Protein AF-A0A952ZJH9-F1 (afdb_monomer)

Secondary structure (DSSP, 8-state):
--HHHHHH-HHHHHHHHHHHHTS---HHHHHHT--TTHHHHHHHGGG-----

Radius of gyration: 15.5 Å; Cα contacts (8 Å, |Δi|>4): 25; chains: 1; bounding box: 39×20×39 Å

pLDDT: mean 78.22, std 18.22, range [47.22, 95.69]

Mean predicted aligned error: 9.83 Å

Structure (mmCIF, N/CA/C/O backbone):
data_AF-A0A952ZJH9-F1
#
_entry.id   AF-A0A952ZJH9-F1
#
loop_
_atom_site.group_PDB
_atom_site.id
_atom_site.type_symbol
_atom_site.label_atom_id
_atom_site.label_alt_id
_atom_site.label_comp_id
_atom_site.label_asym_id
_atom_site.label_entity_id
_atom_site.label_seq_id
_atom_site.pdbx_PDB_ins_code
_atom_site.Cartn_x
_atom_site.Cartn_y
_atom_site.Cartn_z
_atom_site.occupancy
_atom_site.B_iso_or_equiv
_atom_site.auth_seq_id
_atom_site.auth_comp_id
_atom_site.auth_asym_id
_atom_site.auth_atom_id
_atom_site.pdbx_PDB_model_num
ATOM 1 N N . MET A 1 1 ? 6.469 5.106 8.229 1.00 63.41 1 MET A N 1
ATOM 2 C CA . MET A 1 1 ? 6.358 4.164 7.092 1.00 63.41 1 MET A CA 1
ATOM 3 C C . MET A 1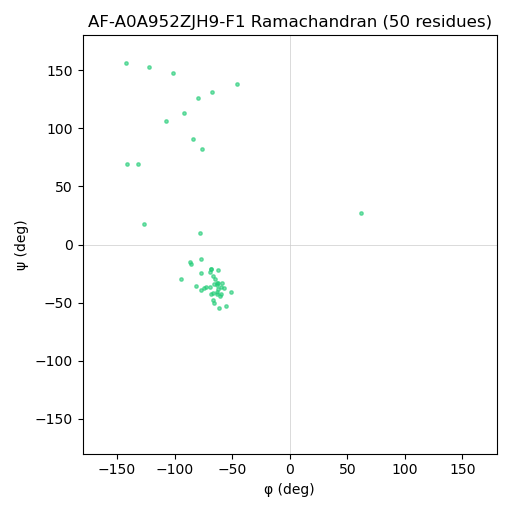 1 ? 7.541 4.428 6.165 1.00 63.41 1 MET A C 1
ATOM 5 O O . MET A 1 1 ? 7.763 5.597 5.867 1.00 63.41 1 MET A O 1
ATOM 9 N N . LYS A 1 2 ? 8.372 3.433 5.815 1.00 83.31 2 LYS A N 1
ATOM 10 C CA . LYS A 1 2 ? 9.574 3.658 4.981 1.00 83.31 2 LYS A CA 1
ATOM 11 C C . LYS A 1 2 ? 9.307 3.231 3.536 1.00 83.31 2 LYS A C 1
ATOM 13 O O . LYS A 1 2 ? 8.599 2.259 3.308 1.00 83.31 2 LYS A O 1
ATOM 18 N N . HIS A 1 3 ? 9.933 3.905 2.569 1.00 83.00 3 HIS A N 1
ATOM 19 C CA . HIS A 1 3 ? 9.793 3.600 1.136 1.00 83.00 3 HIS A CA 1
ATOM 20 C C . HIS A 1 3 ? 10.037 2.114 0.806 1.00 83.00 3 HIS A C 1
ATOM 22 O O . HIS A 1 3 ? 9.274 1.506 0.066 1.00 83.00 3 HIS A O 1
ATOM 28 N N . ARG A 1 4 ? 11.047 1.495 1.434 1.00 86.06 4 ARG A N 1
ATOM 29 C CA . ARG A 1 4 ? 11.369 0.069 1.256 1.00 86.06 4 ARG A CA 1
ATOM 30 C C . ARG A 1 4 ? 10.213 -0.872 1.621 1.00 86.06 4 ARG A C 1
ATOM 32 O O . ARG A 1 4 ? 10.081 -1.929 1.012 1.00 86.06 4 ARG A O 1
ATOM 39 N N . ASP A 1 5 ? 9.400 -0.503 2.606 1.00 85.56 5 ASP A N 1
ATOM 40 C CA . ASP A 1 5 ? 8.290 -1.337 3.072 1.00 85.56 5 ASP A CA 1
ATOM 41 C C . ASP A 1 5 ? 7.154 -1.345 2.039 1.00 85.56 5 ASP A C 1
ATOM 43 O O . ASP A 1 5 ? 6.591 -2.402 1.767 1.00 85.56 5 ASP A O 1
ATOM 47 N N . ALA A 1 6 ? 6.912 -0.204 1.380 1.00 88.19 6 ALA A N 1
ATOM 48 C CA . ALA A 1 6 ? 5.938 -0.083 0.297 1.00 88.19 6 ALA A CA 1
ATOM 49 C C . ALA A 1 6 ? 6.300 -0.955 -0.916 1.00 88.19 6 ALA A C 1
ATOM 51 O O . ALA A 1 6 ? 5.414 -1.513 -1.545 1.00 88.19 6 ALA A O 1
ATOM 52 N N . LEU A 1 7 ? 7.594 -1.121 -1.211 1.00 87.38 7 LEU A N 1
ATOM 53 C CA . LEU A 1 7 ? 8.058 -1.974 -2.313 1.00 87.38 7 LEU A CA 1
ATOM 54 C C . LEU A 1 7 ? 8.004 -3.466 -1.984 1.00 87.38 7 LEU A C 1
ATOM 56 O O . LEU A 1 7 ? 7.710 -4.286 -2.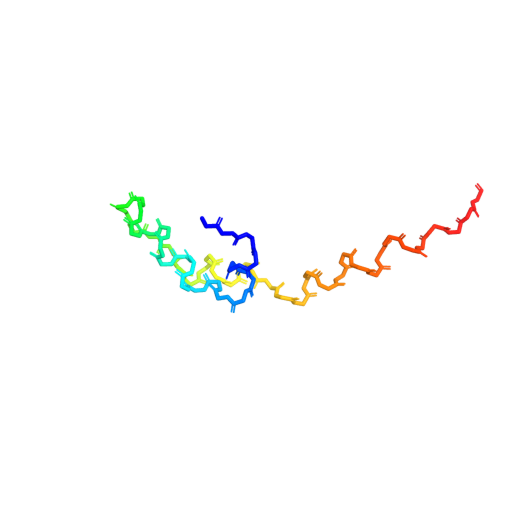848 1.00 87.38 7 LEU A O 1
ATOM 60 N N . ARG A 1 8 ? 8.343 -3.833 -0.742 1.00 88.69 8 ARG A N 1
ATOM 61 C CA . ARG A 1 8 ? 8.419 -5.238 -0.321 1.00 88.69 8 ARG A CA 1
ATOM 62 C C . ARG A 1 8 ? 7.048 -5.815 0.026 1.00 88.69 8 ARG A C 1
ATOM 64 O O . ARG A 1 8 ? 6.821 -6.999 -0.192 1.00 88.69 8 ARG A O 1
ATOM 71 N N . ALA A 1 9 ? 6.181 -4.994 0.609 1.00 90.88 9 ALA A N 1
ATOM 72 C CA . ALA A 1 9 ? 4.859 -5.374 1.085 1.00 90.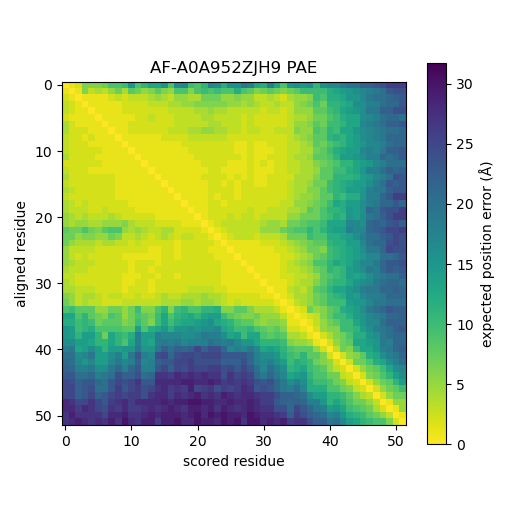88 9 ALA A CA 1
ATOM 73 C C . ALA A 1 9 ? 3.851 -4.242 0.792 1.00 90.88 9 ALA A C 1
ATOM 75 O O . ALA A 1 9 ? 3.386 -3.561 1.718 1.00 90.88 9 ALA A O 1
ATOM 76 N N . PRO A 1 10 ? 3.521 -4.004 -0.493 1.00 91.25 10 PRO A N 1
ATOM 77 C CA . PRO A 1 10 ? 2.620 -2.923 -0.897 1.00 91.25 10 PRO A CA 1
ATOM 78 C C . PRO A 1 10 ? 1.229 -3.067 -0.274 1.00 91.25 10 PRO A C 1
ATOM 80 O O . PRO A 1 10 ? 0.656 -2.079 0.178 1.00 91.25 10 PRO A O 1
ATOM 83 N N . TYR A 1 11 ? 0.736 -4.300 -0.142 1.00 93.94 11 TYR A N 1
ATOM 84 C CA . TYR A 1 11 ? -0.545 -4.596 0.502 1.00 93.94 11 TYR A CA 1
ATOM 85 C C . TYR A 1 11 ? -0.598 -4.189 1.970 1.00 93.94 11 TYR A C 1
ATOM 87 O O . TYR A 1 11 ? -1.477 -3.432 2.378 1.00 93.94 11 TYR A O 1
ATOM 95 N N . ASP A 1 12 ? 0.359 -4.660 2.770 1.00 94.44 12 ASP A N 1
ATOM 96 C CA . ASP A 1 12 ? 0.399 -4.366 4.205 1.00 94.44 12 ASP A CA 1
ATOM 97 C C . ASP A 1 12 ? 0.579 -2.867 4.452 1.00 94.44 12 ASP A C 1
ATOM 99 O O . ASP A 1 12 ? 0.046 -2.299 5.408 1.00 94.44 12 ASP A O 1
ATOM 103 N N . THR A 1 13 ? 1.317 -2.211 3.559 1.00 94.94 13 THR A N 1
ATOM 104 C CA . THR A 1 13 ? 1.506 -0.764 3.573 1.00 94.94 13 THR A CA 1
ATOM 105 C C . THR A 1 13 ? 0.195 -0.033 3.270 1.00 94.94 13 THR A C 1
ATOM 107 O O . THR A 1 13 ? -0.178 0.863 4.029 1.00 94.94 13 THR A O 1
ATOM 110 N N . ALA A 1 14 ? -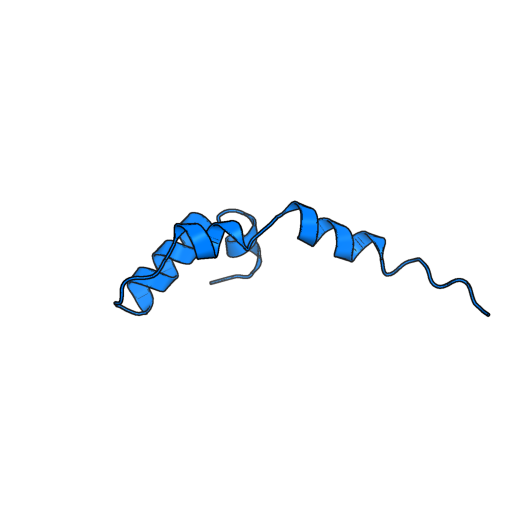0.541 -0.442 2.233 1.00 94.56 14 ALA A N 1
ATOM 111 C CA . ALA A 1 14 ? -1.843 0.125 1.884 1.00 94.56 14 ALA A CA 1
ATOM 112 C C . ALA A 1 14 ? -2.895 -0.093 2.990 1.00 94.56 14 ALA A C 1
ATOM 114 O O . ALA A 1 14 ? -3.593 0.853 3.353 1.00 94.56 14 ALA A O 1
ATOM 115 N N . ARG A 1 15 ? -2.941 -1.274 3.625 1.00 95.38 15 ARG A N 1
ATOM 116 C CA . ARG A 1 15 ? -3.833 -1.526 4.777 1.00 95.38 15 ARG A CA 1
ATOM 117 C C . ARG A 1 15 ? -3.528 -0.642 5.983 1.00 95.38 15 ARG A C 1
ATOM 119 O O . ARG A 1 15 ? -4.440 -0.182 6.662 1.00 95.38 15 ARG A O 1
ATOM 126 N N . ARG A 1 16 ? -2.251 -0.375 6.267 1.00 95.12 16 ARG A N 1
ATOM 127 C CA . ARG A 1 16 ? -1.871 0.551 7.349 1.00 95.12 16 ARG A CA 1
ATOM 128 C C . ARG A 1 16 ? -2.301 1.987 7.04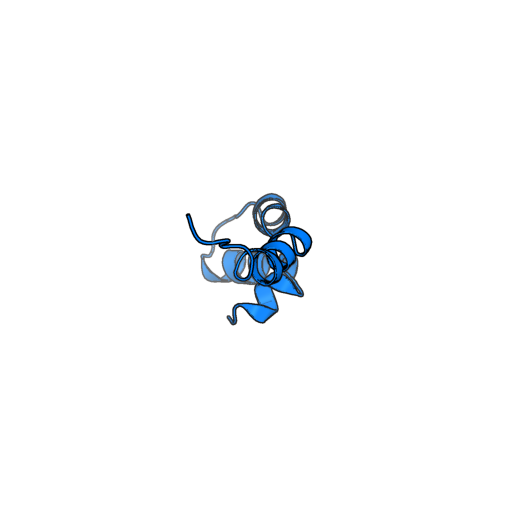8 1.00 95.12 16 ARG A C 1
ATOM 130 O O . ARG A 1 16 ? -2.647 2.709 7.976 1.00 95.12 16 ARG A O 1
ATOM 137 N N . LEU A 1 17 ? -2.280 2.400 5.778 1.00 93.56 17 LEU A N 1
ATOM 138 C CA . LEU A 1 17 ? -2.775 3.715 5.355 1.00 93.56 17 LEU A CA 1
ATOM 139 C C . LEU A 1 17 ? -4.296 3.825 5.489 1.00 93.56 17 LEU A C 1
ATOM 141 O O . LEU A 1 17 ? -4.774 4.844 5.976 1.00 93.56 17 LEU A O 1
ATOM 145 N N . GLU A 1 18 ? -5.035 2.783 5.107 1.00 95.69 18 GLU A N 1
ATOM 146 C CA . GLU A 1 18 ? -6.487 2.675 5.320 1.00 95.69 18 GLU A CA 1
ATOM 147 C C . GLU A 1 18 ? -6.839 2.852 6.802 1.00 95.69 18 GLU A C 1
ATOM 149 O O . GLU A 1 18 ? -7.594 3.756 7.162 1.00 95.69 18 GLU A O 1
ATOM 154 N N . GLN A 1 19 ? -6.193 2.076 7.678 1.00 95.50 19 GLN A N 1
ATOM 155 C 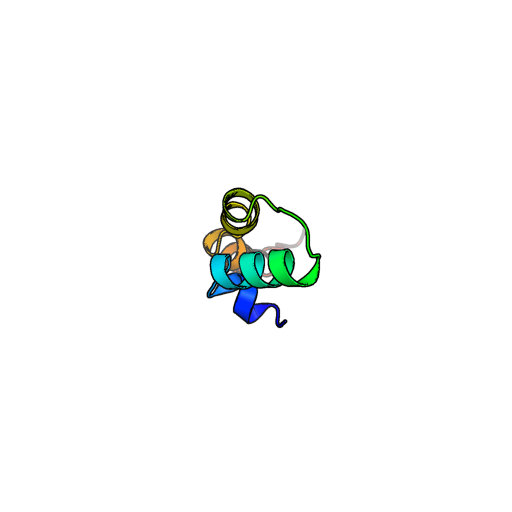CA . GLN A 1 19 ? -6.384 2.176 9.128 1.00 95.50 19 GLN A CA 1
ATOM 156 C C . GLN A 1 19 ? -6.031 3.562 9.673 1.00 95.50 19 GLN A C 1
ATOM 158 O O . GLN A 1 19 ? -6.752 4.097 10.510 1.00 95.50 19 GLN A O 1
ATOM 163 N N . PHE A 1 20 ? -4.931 4.152 9.202 1.00 95.44 20 PHE A N 1
ATOM 164 C CA . PHE A 1 20 ? -4.498 5.472 9.649 1.00 95.44 20 PHE A CA 1
ATOM 165 C C . PHE A 1 20 ? -5.471 6.580 9.235 1.00 95.44 20 PHE A C 1
ATOM 167 O O . PHE A 1 20 ? -5.746 7.480 10.024 1.00 95.44 20 PHE A O 1
ATOM 174 N N . MET A 1 21 ? -5.991 6.527 8.008 1.00 93.88 21 MET A N 1
ATOM 175 C CA . MET A 1 21 ? -6.928 7.537 7.517 1.00 93.88 21 MET A CA 1
ATOM 176 C C . MET A 1 21 ? -8.347 7.356 8.061 1.00 93.88 21 MET A C 1
ATOM 178 O O . MET A 1 21 ? -9.156 8.270 7.913 1.00 93.88 21 MET A O 1
ATOM 182 N N . GLY A 1 22 ? -8.651 6.207 8.677 1.00 95.12 22 GLY A N 1
ATOM 183 C CA . GLY A 1 22 ? -9.961 5.929 9.269 1.00 95.12 22 GLY A CA 1
ATOM 184 C C . GLY A 1 22 ? -11.095 5.938 8.243 1.00 95.12 22 GLY A C 1
ATOM 185 O O . GLY A 1 22 ? -12.226 6.277 8.580 1.00 95.12 22 GLY A O 1
ATOM 186 N N . ARG A 1 23 ? -10.780 5.624 6.983 1.00 92.31 23 ARG A N 1
ATOM 187 C CA . ARG A 1 23 ? -11.729 5.589 5.870 1.00 92.31 23 ARG A CA 1
ATOM 188 C C . ARG A 1 23 ? -11.402 4.426 4.951 1.00 92.31 23 ARG A C 1
ATOM 190 O O . ARG A 1 23 ? -10.237 4.042 4.846 1.00 92.31 23 ARG A O 1
ATOM 197 N N . ASP A 1 24 ? -12.406 3.971 4.221 1.00 93.62 24 ASP A N 1
ATOM 198 C CA . ASP A 1 24 ? -12.225 2.914 3.238 1.00 93.62 24 ASP A CA 1
ATOM 199 C C . ASP A 1 24 ? -11.365 3.410 2.074 1.00 93.62 24 ASP A C 1
ATOM 201 O O . ASP A 1 24 ? -11.582 4.489 1.505 1.00 93.62 24 ASP A O 1
ATOM 205 N N . LEU A 1 25 ? -10.359 2.611 1.736 1.00 93.56 25 LEU A N 1
ATOM 206 C CA . LEU A 1 25 ? -9.514 2.809 0.571 1.00 93.56 25 LEU A CA 1
ATOM 207 C C . LEU A 1 25 ? -9.589 1.584 -0.316 1.00 93.56 25 LEU A C 1
ATOM 209 O O . LEU A 1 25 ? -9.725 0.459 0.156 1.00 93.56 25 LEU A O 1
ATOM 213 N N . ASP A 1 26 ? -9.373 1.789 -1.608 1.00 95.50 26 ASP A N 1
ATOM 214 C CA . ASP A 1 26 ? -9.134 0.672 -2.507 1.00 95.50 26 ASP A CA 1
ATOM 215 C C . ASP A 1 26 ? -7.700 0.147 -2.328 1.00 95.50 26 ASP A C 1
ATOM 217 O O . ASP A 1 26 ? -6.768 0.505 -3.054 1.00 95.50 26 ASP A O 1
ATOM 221 N N . VAL A 1 27 ? -7.516 -0.697 -1.309 1.00 94.62 27 VAL A N 1
ATOM 222 C CA . VAL A 1 27 ? -6.235 -1.335 -0.973 1.00 94.62 27 VAL A CA 1
ATOM 223 C C . VAL A 1 27 ? -5.686 -2.131 -2.160 1.00 94.62 27 VAL A C 1
ATOM 225 O O . VAL A 1 27 ? -4.474 -2.128 -2.389 1.00 94.62 27 VAL A O 1
ATOM 228 N N . HIS A 1 28 ? -6.565 -2.787 -2.922 1.00 91.38 28 HIS A N 1
ATOM 229 C CA . HIS A 1 28 ? -6.185 -3.586 -4.085 1.00 91.38 28 HIS A CA 1
ATOM 230 C C . HIS A 1 28 ? -5.599 -2.693 -5.182 1.00 91.38 28 HIS A C 1
ATOM 232 O O . HIS A 1 28 ? -4.488 -2.954 -5.648 1.00 91.38 28 HIS A O 1
ATOM 238 N N . ALA A 1 29 ? -6.293 -1.612 -5.547 1.00 91.38 29 ALA A N 1
ATOM 239 C CA . ALA A 1 29 ? -5.806 -0.664 -6.545 1.00 91.38 29 ALA A CA 1
ATOM 240 C C . ALA A 1 29 ? -4.515 0.035 -6.092 1.00 91.38 29 ALA A C 1
ATOM 242 O O . ALA A 1 29 ? -3.569 0.149 -6.870 1.00 91.38 29 ALA A O 1
ATOM 243 N N . MET A 1 30 ? -4.429 0.446 -4.823 1.00 92.44 30 MET A N 1
ATOM 244 C CA . MET A 1 30 ? -3.225 1.079 -4.273 1.00 92.44 30 MET A CA 1
ATOM 245 C C . MET A 1 30 ? -2.001 0.163 -4.341 1.00 92.44 30 MET A C 1
ATOM 247 O O . MET A 1 30 ? -0.919 0.610 -4.723 1.00 92.44 30 MET A O 1
ATOM 251 N N . ALA A 1 31 ? -2.160 -1.110 -3.977 1.00 91.81 31 ALA A N 1
ATOM 252 C CA . ALA A 1 31 ? -1.070 -2.074 -4.043 1.00 91.81 31 ALA A CA 1
ATOM 253 C C . ALA A 1 31 ? -0.687 -2.410 -5.493 1.00 91.81 31 ALA A C 1
ATOM 255 O O . ALA A 1 31 ? 0.499 -2.558 -5.778 1.00 91.81 31 ALA A O 1
ATOM 256 N N . ALA A 1 32 ? -1.663 -2.483 -6.404 1.00 88.44 32 ALA A N 1
ATOM 257 C CA . ALA A 1 32 ? -1.443 -2.803 -7.815 1.00 88.44 32 ALA A CA 1
ATOM 258 C C . ALA A 1 32 ? -0.645 -1.731 -8.578 1.00 88.44 32 ALA A C 1
ATOM 260 O O . ALA A 1 32 ? 0.052 -2.059 -9.534 1.00 88.44 32 ALA A O 1
ATOM 261 N N . VAL A 1 33 ? -0.706 -0.463 -8.154 1.00 87.88 33 VAL A N 1
ATOM 262 C CA . VAL A 1 33 ? 0.106 0.626 -8.736 1.00 87.88 33 VAL A CA 1
ATOM 263 C C . VAL A 1 33 ? 1.595 0.479 -8.395 1.00 87.88 33 VAL A C 1
ATOM 265 O O . VAL A 1 33 ? 2.455 0.996 -9.110 1.00 87.88 33 VAL A O 1
ATOM 268 N N . VAL A 1 34 ? 1.927 -0.230 -7.314 1.00 84.19 34 VAL A N 1
ATOM 269 C CA . VAL A 1 34 ? 3.315 -0.489 -6.933 1.00 84.19 34 VAL A CA 1
ATOM 270 C C . VAL A 1 34 ? 3.820 -1.705 -7.706 1.00 84.19 34 VAL A C 1
ATOM 272 O O . VAL A 1 34 ? 3.704 -2.835 -7.243 1.00 84.19 34 VAL A O 1
ATOM 275 N N . ASP A 1 35 ? 4.411 -1.467 -8.877 1.00 72.31 35 ASP A N 1
ATOM 276 C CA . ASP A 1 35 ? 5.107 -2.503 -9.644 1.00 72.31 35 ASP A CA 1
ATOM 277 C C . ASP A 1 35 ? 6.610 -2.550 -9.276 1.00 72.31 35 ASP A C 1
ATOM 279 O O . ASP A 1 35 ? 7.372 -1.627 -9.599 1.00 72.31 35 ASP A O 1
ATOM 283 N N . PRO A 1 36 ? 7.099 -3.632 -8.635 1.00 65.06 36 PRO A N 1
ATOM 284 C CA . PRO A 1 36 ? 8.520 -3.802 -8.328 1.00 65.06 36 PRO A CA 1
ATOM 285 C C . PRO A 1 36 ? 9.428 -3.872 -9.570 1.00 65.06 36 PRO A C 1
ATOM 287 O O . PRO A 1 36 ? 10.640 -3.653 -9.456 1.00 65.06 36 PRO A O 1
ATOM 290 N N . ALA A 1 37 ? 8.893 -4.216 -10.745 1.00 65.31 37 ALA A N 1
ATOM 291 C CA . ALA A 1 37 ? 9.627 -4.250 -12.009 1.00 65.31 37 ALA A CA 1
ATOM 292 C C . ALA A 1 37 ? 9.888 -2.838 -12.563 1.00 65.31 37 ALA A C 1
ATOM 294 O O . ALA A 1 37 ? 11.003 -2.571 -13.014 1.00 65.31 37 ALA A O 1
ATOM 295 N N . LEU A 1 38 ? 8.939 -1.907 -12.414 1.00 60.25 38 LEU A N 1
ATOM 296 C CA . LEU A 1 38 ? 9.114 -0.484 -12.753 1.00 60.25 38 LEU A CA 1
ATOM 297 C C . LEU A 1 38 ? 10.209 0.188 -11.908 1.00 60.25 38 LEU A C 1
ATOM 299 O O . LEU A 1 38 ? 10.967 1.023 -12.399 1.00 60.25 38 LEU A O 1
ATOM 303 N N . HIS A 1 39 ? 10.390 -0.233 -10.653 1.00 56.19 39 HIS A N 1
ATOM 304 C CA . HIS A 1 39 ? 11.484 0.275 -9.815 1.00 56.19 39 HIS A CA 1
ATOM 305 C C . HIS A 1 39 ? 12.884 -0.167 -10.275 1.00 56.19 39 HIS A C 1
ATOM 307 O O . HIS A 1 39 ? 13.865 0.501 -9.938 1.00 56.19 39 HIS A O 1
ATOM 313 N N . ARG A 1 40 ? 13.006 -1.249 -11.060 1.00 53.88 40 ARG A N 1
ATOM 314 C CA . ARG A 1 40 ? 14.295 -1.681 -11.629 1.00 53.88 40 ARG A CA 1
ATOM 315 C C . ARG A 1 40 ? 14.734 -0.833 -12.825 1.00 53.88 40 ARG A C 1
ATOM 317 O O . ARG A 1 40 ? 15.939 -0.712 -13.037 1.00 53.88 40 ARG A O 1
ATOM 324 N N . GLN A 1 41 ? 13.810 -0.189 -13.543 1.00 53.22 41 GLN A N 1
ATOM 325 C CA . GLN A 1 41 ? 14.151 0.674 -14.686 1.00 53.22 41 GLN A CA 1
ATOM 326 C C . GLN A 1 41 ? 14.962 1.909 -14.270 1.00 53.22 41 GLN A C 1
ATOM 328 O O . GLN A 1 41 ? 15.866 2.332 -14.988 1.00 53.22 41 GLN A O 1
ATOM 333 N N . ARG A 1 42 ? 14.776 2.409 -13.041 1.00 52.47 42 ARG A N 1
ATOM 334 C CA . ARG A 1 42 ? 15.505 3.593 -12.561 1.00 52.47 42 ARG A CA 1
ATOM 335 C C . ARG A 1 42 ? 17.012 3.377 -12.353 1.00 52.47 42 ARG A C 1
ATOM 337 O O . ARG A 1 42 ? 17.758 4.348 -12.345 1.00 52.47 42 ARG A O 1
ATOM 344 N N . LEU A 1 43 ? 17.474 2.133 -12.194 1.00 56.00 43 LEU A N 1
ATOM 345 C CA . LEU A 1 43 ? 18.908 1.819 -12.081 1.00 56.00 43 LEU A CA 1
ATOM 346 C C . LEU A 1 43 ? 19.595 1.641 -13.446 1.00 56.00 43 LEU A C 1
ATOM 348 O O . LEU A 1 43 ? 20.821 1.690 -13.508 1.00 56.00 43 LEU A O 1
ATOM 352 N N . GLY A 1 44 ? 18.826 1.435 -14.522 1.00 50.59 44 GLY A N 1
ATOM 353 C CA . GLY A 1 44 ? 19.351 1.228 -15.876 1.00 50.59 44 GLY A CA 1
ATOM 354 C C . GLY A 1 44 ? 19.427 2.500 -16.725 1.00 50.59 44 GLY A C 1
ATOM 355 O O . GLY A 1 44 ? 20.316 2.613 -17.563 1.00 50.59 44 GLY A O 1
ATOM 356 N N . GLU A 1 45 ? 18.545 3.475 -16.493 1.00 49.97 45 GLU A N 1
ATOM 357 C CA . GLU A 1 45 ? 18.403 4.642 -17.382 1.00 49.97 45 GLU A CA 1
ATOM 358 C C . GLU A 1 45 ? 19.354 5.810 -17.064 1.00 49.97 45 GLU A C 1
ATOM 360 O O . GLU A 1 45 ? 19.606 6.642 -17.927 1.00 49.97 45 GLU A O 1
ATOM 365 N N . MET A 1 46 ? 19.995 5.851 -15.889 1.00 47.22 46 MET A N 1
ATOM 366 C CA . MET A 1 46 ? 20.986 6.895 -15.554 1.00 47.22 46 MET A CA 1
ATOM 367 C C . MET A 1 46 ? 22.379 6.685 -16.189 1.00 47.22 46 MET A C 1
ATOM 369 O O . MET A 1 46 ? 23.329 7.369 -15.813 1.00 47.22 46 MET A O 1
ATOM 373 N N . ARG A 1 47 ? 22.546 5.732 -17.119 1.00 48.28 47 ARG A N 1
ATOM 374 C CA . ARG A 1 47 ? 23.857 5.401 -17.720 1.00 48.28 47 ARG A CA 1
ATOM 375 C C . ARG A 1 47 ? 23.886 5.419 -19.252 1.00 48.28 47 ARG A C 1
ATOM 377 O O . ARG A 1 47 ? 24.820 4.878 -19.837 1.00 48.28 47 ARG A O 1
ATOM 384 N N . ALA A 1 48 ? 22.902 6.047 -19.892 1.00 48.78 48 ALA A N 1
ATOM 385 C CA . ALA A 1 48 ? 22.849 6.187 -21.345 1.00 48.78 48 ALA A CA 1
ATOM 386 C C . ALA A 1 48 ? 22.546 7.635 -21.767 1.00 48.78 48 ALA A C 1
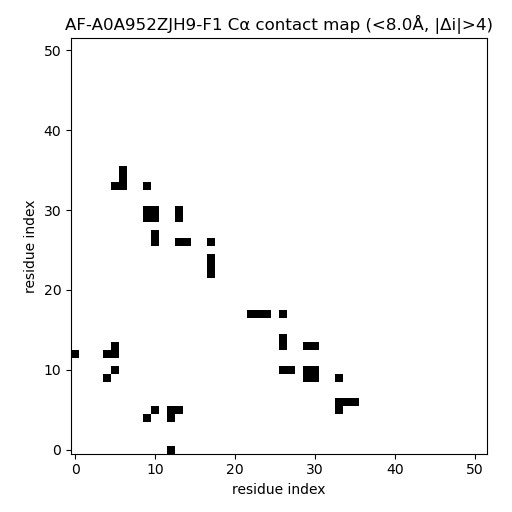ATOM 388 O O . ALA A 1 48 ? 21.493 7.922 -22.318 1.00 48.78 48 ALA A O 1
ATOM 389 N N . GLU A 1 49 ? 23.503 8.536 -21.547 1.00 48.31 49 GLU A N 1
ATOM 390 C CA . GLU A 1 49 ? 23.689 9.685 -22.439 1.00 48.31 49 GLU A CA 1
ATOM 391 C C . GLU A 1 49 ? 24.967 9.433 -23.252 1.00 48.31 49 GLU A C 1
ATOM 393 O O . GLU A 1 49 ? 26.067 9.504 -22.696 1.00 48.31 49 GLU A O 1
ATOM 398 N N . PRO A 1 50 ? 24.882 9.101 -24.552 1.00 50.25 50 PRO A N 1
ATOM 399 C CA . PRO A 1 50 ? 25.963 9.407 -25.464 1.00 50.25 50 PRO A CA 1
ATOM 400 C C . PRO A 1 50 ? 25.849 10.886 -25.845 1.00 50.25 50 PRO A C 1
ATOM 402 O O . PRO A 1 50 ? 24.797 11.354 -26.279 1.00 50.25 50 PRO A O 1
ATOM 405 N N . ALA A 1 51 ? 26.954 11.602 -25.651 1.00 54.31 51 ALA A N 1
ATOM 406 C CA . ALA A 1 51 ? 27.155 12.963 -26.119 1.00 54.31 51 ALA A CA 1
ATOM 407 C C . ALA A 1 51 ? 26.705 13.125 -27.581 1.00 54.31 51 ALA A C 1
ATOM 409 O O . ALA A 1 51 ? 26.988 12.272 -28.427 1.00 54.31 51 ALA A O 1
ATOM 410 N N . SER A 1 52 ? 26.030 14.234 -27.867 1.00 52.50 52 SER A N 1
ATOM 411 C CA . SER A 1 52 ? 25.920 14.813 -29.208 1.00 52.50 52 SER A CA 1
ATOM 412 C C . SER A 1 52 ? 26.456 16.232 -29.163 1.00 52.50 52 SER A C 1
ATOM 414 O O . SER A 1 52 ? 26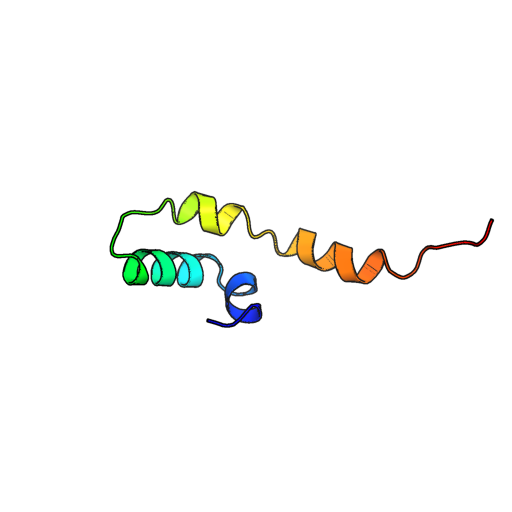.180 16.916 -28.151 1.00 52.50 52 SER A O 1
#

Foldseek 3Di:
DDPVCCQVPVLVVLVVVCVVVVHDDPSVVRSVVRDNVVVVVVVVPVPDDDDD

Solvent-accessible surface area (backbone atoms only — not comparable to full-atom values): 3313 Å² total; per-residue (Å²): 139,57,74,70,47,42,67,77,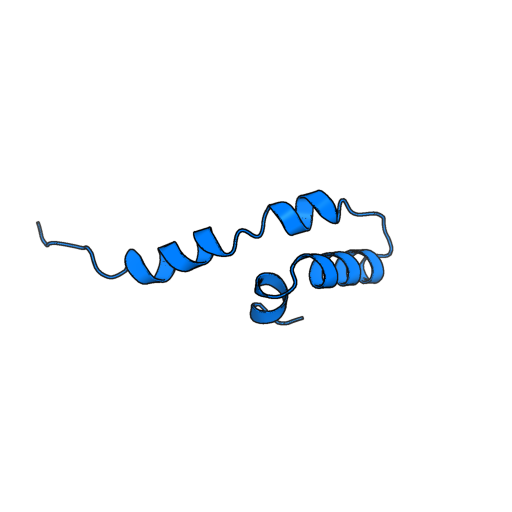38,28,53,65,44,33,51,52,49,27,64,70,67,74,48,95,62,67,40,67,62,59,23,66,72,61,49,69,68,67,64,55,52,69,77,61,62,85,76,71,81,79,89,129

Sequence (52 aa):
MKHRDALRAPYDTARRLEQFMGRDLDVHAMAAVVDPALHRQRLGEMRAEPAS